Protein AF-A0AAE9HZT2-F1 (afdb_monomer_lite)

Secondary structure (DSSP, 8-state):
--EEEEEEEEEESSTTSHHHHTT----HHHHHHHHTT-EE--GGGTTSSS--SEEEEEEEE-TTS-EEEEEEETTSEEEEEETTTEEEEEE-S---S--TTTT---SS--

Structure (mmCIF, N/CA/C/O backbone):
data_AF-A0AAE9HZT2-F1
#
_entry.id   AF-A0AAE9HZT2-F1
#
loop_
_atom_site.group_PDB
_atom_site.id
_atom_site.type_symbol
_atom_site.label_atom_id
_atom_site.label_alt_id
_atom_site.label_comp_id
_atom_site.label_asym_id
_atom_site.label_entity_id
_atom_site.label_seq_id
_atom_site.pdbx_PDB_ins_code
_atom_site.Cartn_x
_atom_site.Cartn_y
_atom_site.Cartn_z
_atom_site.occupancy
_atom_site.B_iso_or_equiv
_atom_site.auth_seq_id
_atom_site.auth_comp_id
_atom_site.auth_asym_id
_atom_site.auth_atom_id
_atom_site.pdbx_PDB_model_num
ATOM 1 N N . MET A 1 1 ? -10.318 -6.262 11.184 1.00 76.44 1 MET A N 1
ATOM 2 C CA . MET A 1 1 ? -10.645 -5.403 10.025 1.00 76.44 1 MET A CA 1
ATOM 3 C C . MET A 1 1 ? -12.071 -5.700 9.610 1.00 76.44 1 MET A C 1
ATOM 5 O O . MET A 1 1 ? -12.405 -6.868 9.453 1.00 76.44 1 MET A O 1
ATOM 9 N N . LYS A 1 2 ? -12.892 -4.663 9.474 1.00 83.62 2 LYS A N 1
ATOM 10 C CA . LYS A 1 2 ? -14.316 -4.761 9.147 1.00 83.62 2 LYS A CA 1
ATOM 11 C C . LYS A 1 2 ? -14.556 -4.544 7.656 1.00 83.62 2 LYS A C 1
ATOM 13 O O . LYS A 1 2 ? -15.301 -5.298 7.037 1.00 83.62 2 LYS A O 1
ATOM 18 N N . LYS A 1 3 ? -13.885 -3.551 7.067 1.00 89.88 3 LYS A N 1
ATOM 19 C CA . LYS A 1 3 ? -14.026 -3.196 5.653 1.00 89.88 3 LYS A CA 1
ATOM 20 C C . LYS A 1 3 ? -12.687 -2.747 5.085 1.00 89.88 3 LYS A C 1
ATOM 22 O O . LYS A 1 3 ? -11.877 -2.146 5.778 1.00 89.88 3 LYS A O 1
ATOM 27 N N . ILE A 1 4 ? -12.475 -3.042 3.815 1.00 92.81 4 ILE A N 1
ATOM 28 C CA . ILE A 1 4 ? -11.393 -2.483 3.014 1.00 92.81 4 ILE A CA 1
ATOM 29 C C . ILE A 1 4 ? -11.987 -2.082 1.666 1.00 92.81 4 ILE A C 1
ATOM 31 O O . ILE A 1 4 ? -12.857 -2.779 1.139 1.00 92.81 4 ILE A O 1
ATOM 35 N N . VAL A 1 5 ? -11.577 -0.919 1.177 1.00 95.19 5 VAL A N 1
ATOM 36 C CA . VAL A 1 5 ? -12.029 -0.295 -0.065 1.00 95.19 5 VAL A CA 1
ATOM 37 C C . VAL A 1 5 ? -10.794 0.064 -0.866 1.00 95.19 5 VAL A C 1
ATOM 39 O O . VAL A 1 5 ? -9.824 0.548 -0.292 1.00 95.19 5 VAL A O 1
ATOM 42 N N . ILE A 1 6 ? -10.845 -0.204 -2.165 1.00 97.25 6 ILE A N 1
ATOM 43 C CA . ILE A 1 6 ? -9.834 0.211 -3.131 1.00 97.25 6 ILE A CA 1
ATOM 44 C C . ILE A 1 6 ? -10.408 1.427 -3.844 1.00 97.25 6 ILE A C 1
ATOM 46 O O . ILE A 1 6 ? -11.475 1.311 -4.449 1.00 97.25 6 ILE A O 1
ATOM 50 N N . ASP A 1 7 ? -9.714 2.554 -3.760 1.00 97.44 7 ASP A N 1
ATOM 51 C CA . ASP A 1 7 ? -10.134 3.793 -4.414 1.00 97.44 7 ASP A CA 1
ATOM 52 C C . ASP A 1 7 ? -9.537 3.869 -5.825 1.00 97.44 7 ASP A C 1
ATOM 54 O O . ASP A 1 7 ? -10.231 4.221 -6.777 1.00 97.44 7 ASP A O 1
ATOM 58 N N . ALA A 1 8 ? -8.270 3.470 -5.982 1.00 97.25 8 ALA A N 1
ATOM 59 C CA . ALA A 1 8 ? -7.595 3.409 -7.274 1.00 97.25 8 ALA A CA 1
ATOM 60 C C . ALA A 1 8 ? -6.477 2.355 -7.299 1.00 97.25 8 ALA A C 1
ATOM 62 O O . ALA A 1 8 ? -5.888 2.006 -6.275 1.00 97.25 8 ALA A O 1
ATOM 63 N N . THR A 1 9 ? -6.165 1.862 -8.498 1.00 97.50 9 THR A N 1
ATOM 64 C CA . THR A 1 9 ? -5.081 0.903 -8.764 1.00 97.50 9 THR A CA 1
ATOM 65 C C . THR A 1 9 ? -4.307 1.309 -10.003 1.00 97.50 9 THR A C 1
ATOM 67 O O . THR A 1 9 ? -4.856 1.995 -10.864 1.00 97.50 9 THR A O 1
ATOM 70 N N . GLY A 1 10 ? -3.078 0.821 -10.121 1.00 95.88 10 GLY A N 1
ATOM 71 C CA . GLY A 1 10 ? -2.207 1.085 -11.257 1.00 95.88 10 GLY A CA 1
ATOM 72 C C . GLY A 1 10 ? -1.801 2.545 -11.417 1.00 95.88 10 GLY A C 1
ATOM 73 O O . GLY A 1 10 ? -1.557 3.004 -12.530 1.00 95.88 10 GLY A O 1
ATOM 74 N N . LEU A 1 11 ? -1.749 3.274 -10.301 1.00 96.50 11 LEU A N 1
ATOM 75 C CA . LEU A 1 11 ? -1.242 4.636 -10.262 1.00 96.50 11 LEU A CA 1
ATOM 76 C C . LEU A 1 11 ? 0.279 4.625 -10.386 1.00 96.50 11 LEU A C 1
ATOM 78 O O . LEU A 1 11 ? 0.933 3.652 -10.009 1.00 96.50 11 LEU A O 1
ATOM 82 N N . SER A 1 12 ? 0.822 5.727 -10.893 1.00 94.31 12 SER A N 1
ATOM 83 C CA . SER A 1 12 ? 2.251 5.906 -11.113 1.00 94.31 12 SER A CA 1
ATOM 84 C C . SER A 1 12 ? 2.726 7.206 -10.483 1.00 94.31 12 SER A C 1
ATOM 86 O O . SER A 1 12 ? 2.144 8.258 -10.741 1.00 94.31 12 SER A O 1
ATOM 88 N N . GLU A 1 13 ? 3.779 7.149 -9.668 1.00 89.12 13 GLU A N 1
ATOM 89 C CA . GLU A 1 13 ? 4.429 8.349 -9.121 1.00 89.12 13 GLU A CA 1
ATOM 90 C C . GLU A 1 13 ? 5.267 9.082 -10.182 1.00 89.12 13 GLU A C 1
ATOM 92 O O . GLU A 1 13 ? 5.503 10.284 -10.068 1.00 89.12 13 GLU A O 1
ATOM 97 N N . ILE A 1 14 ? 5.688 8.371 -11.235 1.00 87.38 14 ILE A N 1
ATOM 98 C CA . ILE A 1 14 ? 6.506 8.904 -12.329 1.00 87.38 14 ILE A CA 1
ATOM 99 C C . ILE A 1 14 ? 5.690 8.884 -13.629 1.00 87.38 14 ILE A C 1
ATOM 101 O O . ILE A 1 14 ? 5.122 7.864 -14.018 1.00 87.38 14 ILE A O 1
ATOM 105 N N . ASN A 1 15 ? 5.625 10.013 -14.340 1.00 81.38 15 ASN A N 1
ATOM 106 C CA . ASN A 1 15 ? 4.745 10.165 -15.509 1.00 81.38 15 ASN A CA 1
ATOM 107 C C . ASN A 1 15 ? 5.021 9.169 -16.654 1.00 81.38 15 ASN A C 1
ATOM 109 O O . ASN A 1 15 ? 4.106 8.834 -17.403 1.00 81.38 15 ASN A O 1
ATOM 113 N N . ASN A 1 16 ? 6.259 8.695 -16.816 1.00 84.81 16 ASN A N 1
ATOM 114 C CA . ASN A 1 16 ? 6.635 7.776 -17.897 1.00 84.81 16 ASN A CA 1
ATOM 115 C C . ASN A 1 16 ? 6.361 6.291 -17.575 1.00 84.81 16 ASN A C 1
ATOM 117 O O . ASN A 1 16 ? 6.358 5.475 -18.496 1.00 84.81 16 ASN A O 1
ATOM 121 N N . THR A 1 17 ? 6.079 5.929 -16.318 1.00 85.44 17 THR A N 1
ATOM 122 C CA . THR A 1 17 ? 5.816 4.537 -15.904 1.00 85.44 17 THR A CA 1
ATOM 123 C C . THR A 1 17 ? 4.331 4.179 -15.840 1.00 85.44 17 THR A C 1
ATOM 125 O O . THR A 1 17 ? 4.003 3.019 -15.599 1.00 85.44 17 THR A O 1
ATOM 128 N N . SER A 1 18 ? 3.424 5.119 -16.136 1.00 89.25 18 SER A N 1
ATOM 129 C CA . SER A 1 18 ? 1.966 4.910 -16.085 1.00 89.25 18 SER A CA 1
ATOM 130 C C . SER A 1 18 ? 1.507 3.659 -16.840 1.00 89.25 18 SER A C 1
ATOM 132 O O . SER A 1 18 ? 0.789 2.839 -16.277 1.00 89.25 18 SER A O 1
ATOM 134 N N . HIS A 1 19 ? 2.004 3.455 -18.064 1.00 90.69 19 HIS A N 1
ATOM 135 C CA . HIS A 1 19 ? 1.651 2.300 -18.898 1.00 90.69 19 HIS A CA 1
ATOM 136 C C . HIS A 1 19 ? 2.036 0.949 -18.267 1.00 90.69 19 HIS A C 1
ATOM 138 O O . HIS A 1 19 ? 1.321 -0.037 -18.421 1.00 90.69 19 HIS A O 1
ATOM 144 N N . VAL A 1 20 ? 3.151 0.898 -17.532 1.00 92.19 20 VAL A N 1
ATOM 145 C CA . VAL A 1 20 ? 3.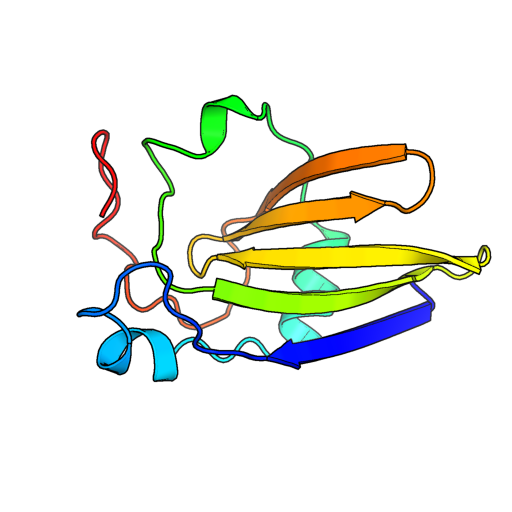589 -0.305 -16.810 1.00 92.19 20 VAL A CA 1
ATOM 146 C C . VAL A 1 20 ? 2.736 -0.497 -15.556 1.00 92.19 20 VAL A C 1
ATOM 148 O O . VAL A 1 20 ? 2.279 -1.607 -15.267 1.00 92.19 20 VAL A O 1
ATOM 151 N N . CYS A 1 21 ? 2.470 0.594 -14.833 1.00 95.31 21 CYS A N 1
ATOM 152 C CA . CYS A 1 21 ? 1.730 0.557 -13.580 1.00 95.31 21 CYS A CA 1
ATOM 153 C C . CYS A 1 21 ? 0.268 0.151 -13.742 1.00 95.31 21 CYS A C 1
ATOM 155 O O . CYS A 1 21 ? -0.268 -0.452 -12.821 1.00 95.31 21 CYS A O 1
ATOM 157 N N . GLU A 1 22 ? -0.361 0.337 -14.904 1.00 94.94 22 GLU A N 1
ATOM 158 C CA . GLU A 1 22 ? -1.731 -0.136 -15.171 1.00 94.94 22 GLU A CA 1
ATOM 159 C C . GLU A 1 22 ? -1.957 -1.633 -14.883 1.00 94.94 22 GLU A C 1
ATOM 161 O O . GLU A 1 22 ? -3.090 -2.052 -14.605 1.00 94.94 22 GLU A O 1
ATOM 166 N N . SER A 1 23 ? -0.890 -2.438 -14.931 1.00 94.81 23 SER A N 1
ATOM 167 C CA . SER A 1 23 ? -0.908 -3.869 -14.607 1.00 94.81 23 SER A CA 1
ATOM 168 C C . SER A 1 23 ? -0.880 -4.167 -13.098 1.00 94.81 23 SER A C 1
ATOM 170 O O . SER A 1 23 ? -1.255 -5.267 -12.679 1.00 94.81 23 SER A O 1
ATOM 172 N N . PHE A 1 24 ? -0.524 -3.192 -12.254 1.00 96.31 24 PHE A N 1
ATOM 173 C CA . PHE A 1 24 ? -0.581 -3.309 -10.800 1.00 96.31 24 PHE A CA 1
ATOM 174 C C . PHE A 1 24 ? -2.021 -3.150 -10.289 1.00 96.31 24 PHE A C 1
ATOM 176 O O . PHE A 1 24 ? -2.487 -2.062 -9.944 1.00 96.31 24 PHE A O 1
ATOM 183 N N . ARG A 1 25 ? -2.744 -4.274 -10.234 1.00 96.50 25 ARG A N 1
ATOM 184 C CA . ARG A 1 25 ? -4.154 -4.343 -9.818 1.00 96.50 25 ARG A CA 1
ATOM 185 C C . ARG A 1 25 ? -4.342 -5.304 -8.642 1.00 96.50 25 ARG A C 1
ATOM 187 O O . ARG A 1 25 ? -4.813 -6.427 -8.843 1.00 96.50 25 ARG A O 1
ATOM 194 N N . PRO A 1 26 ? -3.964 -4.910 -7.412 1.00 96.44 26 PRO A N 1
ATOM 195 C C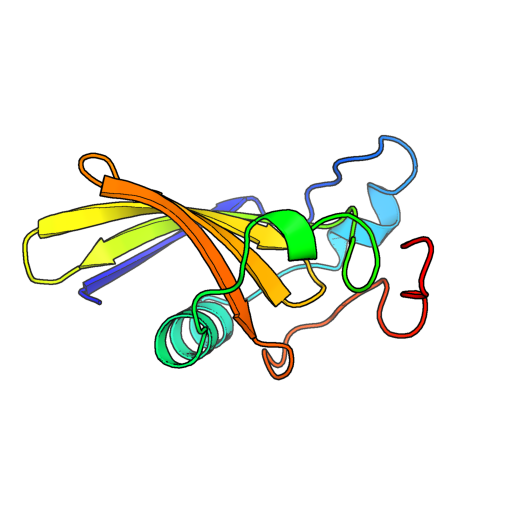A . PRO A 1 26 ? -4.170 -5.759 -6.249 1.00 96.44 26 PRO A CA 1
ATOM 196 C C . PRO A 1 26 ? -5.669 -5.980 -6.016 1.00 96.44 26 PRO A C 1
ATOM 198 O O . PRO A 1 26 ? -6.483 -5.061 -6.050 1.00 96.44 26 PRO A O 1
ATOM 201 N N . THR A 1 27 ? -6.044 -7.225 -5.766 1.00 95.94 27 THR A N 1
ATOM 202 C CA . THR A 1 27 ? -7.417 -7.609 -5.445 1.00 95.94 27 THR A CA 1
ATOM 203 C C . THR A 1 27 ? -7.720 -7.367 -3.973 1.00 95.94 27 THR A C 1
ATOM 205 O O . THR A 1 27 ? -6.837 -7.360 -3.110 1.00 95.94 27 THR A O 1
ATOM 208 N N . MET A 1 28 ? -9.012 -7.294 -3.652 1.00 93.75 28 MET A N 1
ATOM 209 C CA . MET A 1 28 ? -9.465 -7.197 -2.268 1.00 93.75 28 MET A CA 1
ATOM 210 C C . MET A 1 28 ? -8.928 -8.343 -1.395 1.00 93.75 28 MET A C 1
ATOM 212 O O . MET A 1 28 ? -8.512 -8.118 -0.263 1.00 93.75 28 MET A O 1
ATOM 216 N N . ALA A 1 29 ? -8.900 -9.577 -1.911 1.00 93.44 29 ALA A N 1
ATOM 217 C CA . ALA A 1 29 ? -8.395 -10.734 -1.171 1.00 93.44 29 ALA A CA 1
ATOM 218 C C . ALA A 1 29 ? -6.891 -10.620 -0.866 1.00 93.44 29 ALA A C 1
ATOM 220 O O . ALA A 1 29 ? -6.474 -10.894 0.263 1.00 93.44 29 ALA A O 1
ATOM 221 N N . GLN A 1 30 ? -6.090 -10.164 -1.837 1.00 95.69 30 GLN A N 1
ATOM 222 C CA . GLN A 1 30 ? -4.657 -9.932 -1.639 1.00 95.69 30 GLN A CA 1
ATOM 223 C C . GLN A 1 30 ? -4.409 -8.821 -0.618 1.00 95.69 30 GLN A C 1
ATOM 225 O O . GLN A 1 30 ? -3.617 -9.025 0.297 1.00 95.69 30 GLN A O 1
ATOM 230 N N . LEU A 1 31 ? -5.135 -7.700 -0.691 1.00 94.94 31 LEU A N 1
ATOM 231 C CA . LEU A 1 31 ? -5.001 -6.615 0.286 1.00 94.94 31 LEU A CA 1
ATOM 232 C C . LEU A 1 31 ? -5.404 -7.051 1.697 1.00 94.94 31 LEU A C 1
ATOM 234 O O . LEU A 1 31 ? -4.719 -6.727 2.664 1.00 94.94 31 LEU A O 1
ATOM 238 N N . ARG A 1 32 ? -6.474 -7.845 1.841 1.00 92.31 32 ARG A N 1
ATOM 239 C CA . ARG A 1 32 ? -6.857 -8.386 3.155 1.00 92.31 32 ARG A CA 1
ATOM 240 C C . ARG A 1 32 ? -5.756 -9.257 3.749 1.00 92.31 32 ARG A C 1
ATOM 242 O O . ARG A 1 32 ? -5.426 -9.115 4.925 1.00 92.31 32 ARG A O 1
ATOM 249 N N . ARG A 1 33 ? -5.173 -10.141 2.935 1.00 92.44 33 ARG A N 1
ATOM 250 C CA . ARG A 1 33 ? -4.046 -10.984 3.347 1.00 92.44 33 ARG A CA 1
ATOM 251 C C . ARG A 1 33 ? -2.815 -10.138 3.671 1.00 92.44 33 ARG A C 1
ATOM 253 O O . ARG A 1 33 ? -2.189 -10.384 4.698 1.00 92.44 33 ARG A O 1
ATOM 260 N N . TYR A 1 34 ? -2.512 -9.136 2.851 1.00 94.06 34 TYR A N 1
ATOM 261 C CA . TYR A 1 34 ? -1.422 -8.188 3.061 1.00 94.06 34 TYR A CA 1
ATOM 262 C C . TYR A 1 34 ? -1.543 -7.493 4.420 1.00 94.06 34 TYR A C 1
ATOM 264 O O . TYR A 1 34 ? -0.678 -7.683 5.267 1.00 94.06 34 TYR A O 1
ATOM 272 N N . PHE A 1 35 ? -2.649 -6.793 4.693 1.00 91.75 35 PHE A N 1
ATOM 273 C CA . PHE A 1 35 ? -2.827 -6.063 5.955 1.00 91.75 35 PHE A CA 1
ATOM 274 C C . PHE A 1 35 ? -2.896 -6.971 7.190 1.00 91.75 35 PHE A C 1
ATOM 276 O O . PHE A 1 35 ? -2.628 -6.511 8.294 1.00 91.75 35 PHE A O 1
ATOM 283 N N . SER A 1 36 ? -3.214 -8.261 7.031 1.00 90.88 36 SER A N 1
ATOM 284 C CA . SER A 1 36 ? -3.148 -9.232 8.136 1.00 90.88 36 SER A CA 1
ATOM 285 C C . SER A 1 36 ? -1.728 -9.697 8.488 1.00 90.88 36 SER A C 1
ATOM 287 O O . SER A 1 36 ? -1.541 -10.333 9.521 1.00 90.88 36 SER A O 1
ATOM 289 N N . ARG A 1 37 ? -0.743 -9.433 7.620 1.00 93.06 37 ARG A N 1
ATOM 290 C CA . ARG A 1 37 ? 0.637 -9.940 7.735 1.00 93.06 37 ARG A CA 1
ATOM 291 C C . ARG A 1 37 ? 1.706 -8.855 7.678 1.00 93.06 37 ARG A C 1
ATOM 293 O O . ARG A 1 37 ? 2.842 -9.118 8.063 1.00 93.06 37 ARG A O 1
ATOM 300 N N . ALA A 1 38 ? 1.361 -7.678 7.167 1.00 92.69 38 ALA A N 1
ATOM 301 C CA . ALA A 1 38 ? 2.270 -6.555 7.077 1.00 92.69 38 ALA A CA 1
ATOM 302 C C . ALA A 1 38 ? 2.736 -6.127 8.465 1.00 92.69 38 ALA A C 1
ATOM 304 O O . ALA A 1 38 ? 1.960 -6.084 9.419 1.00 92.69 38 ALA A O 1
ATOM 305 N N . TYR A 1 39 ? 4.024 -5.825 8.555 1.00 90.88 39 TYR A N 1
ATOM 306 C CA . TYR A 1 39 ? 4.683 -5.446 9.795 1.00 90.88 39 TYR A CA 1
ATOM 307 C C . TYR A 1 39 ? 5.249 -4.033 9.671 1.00 90.88 39 TYR A C 1
ATOM 309 O O . TYR A 1 39 ? 5.624 -3.625 8.568 1.00 90.88 39 TYR A O 1
ATOM 317 N N . PRO A 1 40 ? 5.290 -3.263 10.772 1.00 91.06 40 PRO A N 1
ATOM 318 C CA . PRO A 1 40 ? 5.844 -1.921 10.750 1.00 91.06 40 PRO A CA 1
ATOM 319 C C . PRO A 1 40 ? 7.334 -1.964 10.411 1.00 91.06 40 PRO A C 1
ATOM 321 O O . PRO A 1 40 ? 8.069 -2.821 10.902 1.00 91.06 40 PRO A O 1
ATOM 324 N N . VAL A 1 41 ? 7.771 -1.018 9.589 1.00 87.69 41 VAL A N 1
ATOM 325 C CA . VAL A 1 41 ? 9.182 -0.791 9.263 1.00 87.69 41 VAL A CA 1
ATOM 326 C C . VAL A 1 41 ? 9.542 0.664 9.530 1.00 87.69 41 VAL A C 1
ATOM 328 O O . VAL A 1 41 ? 8.669 1.532 9.614 1.00 87.69 41 VAL A O 1
ATOM 331 N N . ASP A 1 42 ? 10.835 0.936 9.680 1.00 82.44 42 ASP A N 1
ATOM 332 C CA . ASP A 1 42 ? 11.318 2.304 9.828 1.00 82.44 42 ASP A CA 1
ATOM 333 C C . ASP A 1 42 ? 11.006 3.103 8.546 1.00 82.44 42 ASP A C 1
ATOM 335 O O . ASP A 1 42 ? 11.161 2.603 7.430 1.00 82.44 42 ASP A O 1
ATOM 339 N N . HIS A 1 43 ? 10.568 4.355 8.695 1.00 71.31 43 HIS A N 1
ATOM 340 C CA . HIS A 1 43 ? 10.315 5.280 7.590 1.00 71.31 43 HIS A CA 1
ATOM 341 C C . HIS A 1 43 ? 11.488 5.422 6.605 1.00 71.31 43 HIS A C 1
ATOM 343 O O . HIS A 1 43 ? 11.254 5.697 5.428 1.00 71.31 43 HIS A O 1
ATOM 349 N N . TYR A 1 44 ? 12.724 5.172 7.047 1.00 66.44 44 TYR A N 1
ATOM 350 C CA . TYR A 1 44 ? 13.908 5.166 6.187 1.00 66.44 44 TYR A CA 1
ATOM 351 C C . TYR A 1 44 ? 13.982 3.980 5.205 1.00 66.44 44 TYR A C 1
ATOM 353 O O . TYR A 1 44 ? 14.835 3.992 4.321 1.00 66.44 44 TYR A O 1
ATOM 361 N N . TRP A 1 45 ? 13.094 2.978 5.292 1.00 63.25 45 TRP A N 1
ATOM 362 C CA . TRP A 1 45 ? 13.064 1.841 4.353 1.00 63.25 45 TRP A CA 1
ATOM 363 C C . TRP A 1 45 ? 12.551 2.211 2.953 1.00 63.25 45 TRP A C 1
ATOM 365 O O . TRP A 1 45 ? 12.817 1.485 1.996 1.00 63.25 45 TRP A O 1
ATOM 375 N N . ARG A 1 46 ? 11.833 3.337 2.825 1.00 58.28 46 ARG A N 1
ATOM 376 C CA . ARG A 1 46 ? 11.182 3.782 1.579 1.00 58.28 46 ARG A CA 1
ATOM 377 C C . ARG A 1 46 ? 12.109 4.020 0.373 1.00 58.28 46 ARG A C 1
ATOM 379 O O . ARG A 1 46 ? 11.706 3.617 -0.712 1.00 58.28 46 ARG A O 1
ATOM 386 N N . PRO A 1 47 ? 13.294 4.656 0.488 1.00 60.31 47 PRO A N 1
ATOM 387 C CA . PRO A 1 47 ? 13.923 5.236 -0.705 1.00 60.31 47 PRO A CA 1
ATOM 388 C C . PRO A 1 47 ? 14.950 4.378 -1.450 1.00 60.31 47 PRO A C 1
ATOM 390 O O . PRO A 1 47 ? 15.484 4.879 -2.427 1.00 60.31 47 PRO A O 1
ATOM 393 N N . LYS A 1 48 ? 15.313 3.171 -0.990 1.00 63.78 48 LYS A N 1
ATOM 394 C CA . LYS A 1 48 ? 16.465 2.453 -1.582 1.00 63.78 48 LYS A CA 1
ATOM 395 C C . LYS A 1 48 ? 16.142 1.047 -2.074 1.00 63.78 48 LYS A C 1
ATOM 397 O O . LYS A 1 48 ? 16.097 0.832 -3.264 1.00 63.78 48 LYS A O 1
ATOM 402 N N . LYS A 1 49 ? 15.790 0.109 -1.193 1.00 65.25 49 LYS A N 1
ATOM 403 C CA . LYS A 1 49 ? 15.670 -1.315 -1.580 1.00 65.25 49 LYS A CA 1
ATOM 404 C C . LYS A 1 49 ? 14.335 -1.765 -2.167 1.00 65.25 49 LYS A C 1
ATOM 406 O O . LYS A 1 49 ? 14.231 -2.883 -2.654 1.00 65.25 49 LYS A O 1
ATOM 411 N N . PHE A 1 50 ? 13.290 -0.956 -2.026 1.00 75.81 50 PHE A N 1
ATOM 412 C CA . PHE A 1 50 ? 11.915 -1.374 -2.327 1.00 75.81 50 PHE A CA 1
ATOM 413 C C . PHE A 1 50 ? 11.103 -0.254 -2.976 1.00 75.81 50 PHE A C 1
ATOM 415 O O . PHE A 1 50 ? 9.870 -0.276 -2.909 1.00 75.81 50 PHE A O 1
ATOM 422 N N . TYR A 1 51 ? 11.771 0.750 -3.549 1.00 82.94 51 TYR A N 1
ATOM 423 C CA . TYR A 1 51 ? 11.069 1.814 -4.250 1.00 82.94 51 TYR A CA 1
ATOM 424 C C . TYR A 1 51 ? 10.392 1.238 -5.490 1.00 82.94 51 TYR A C 1
ATOM 426 O O . TYR A 1 51 ? 11.058 0.667 -6.343 1.00 82.94 51 TYR A O 1
ATOM 434 N N . SER A 1 52 ? 9.074 1.388 -5.583 1.00 88.56 52 SER A N 1
ATOM 435 C CA . SER A 1 52 ? 8.326 1.114 -6.805 1.00 88.56 52 SER A CA 1
ATOM 436 C C . SER A 1 52 ? 7.482 2.336 -7.135 1.00 88.56 52 SER A C 1
ATOM 438 O O . SER A 1 52 ? 6.765 2.805 -6.244 1.00 88.56 52 SER A O 1
ATOM 440 N N . PRO A 1 53 ? 7.500 2.816 -8.390 1.00 90.62 53 PRO A N 1
ATOM 441 C CA . PRO A 1 53 ? 6.661 3.932 -8.801 1.00 90.62 53 PRO A CA 1
ATOM 442 C C . PRO A 1 53 ? 5.184 3.532 -8.908 1.00 90.62 53 PRO A C 1
ATOM 444 O O . PRO A 1 53 ? 4.326 4.409 -8.973 1.00 90.62 53 PRO A O 1
ATOM 447 N N . CYS A 1 54 ? 4.871 2.231 -8.937 1.00 94.44 54 CYS A N 1
ATOM 448 C CA . CYS A 1 54 ? 3.506 1.742 -9.089 1.00 94.44 54 CYS A CA 1
ATOM 449 C C . CYS A 1 54 ? 2.823 1.561 -7.745 1.00 94.44 54 CYS A C 1
ATOM 451 O O . CYS A 1 54 ? 3.302 0.799 -6.902 1.00 94.44 54 CYS A O 1
ATOM 453 N N . TYR A 1 55 ? 1.662 2.189 -7.575 1.00 96.25 55 TYR A N 1
ATOM 454 C CA . TYR A 1 55 ? 0.918 2.124 -6.325 1.00 96.25 55 TYR A CA 1
ATOM 455 C C . TYR A 1 55 ? -0.601 2.044 -6.518 1.00 96.25 55 TYR A C 1
ATOM 457 O O . TYR A 1 55 ? -1.160 2.246 -7.598 1.00 96.25 55 TYR A O 1
ATOM 465 N N . ALA A 1 56 ? -1.273 1.678 -5.435 1.00 97.75 56 ALA A N 1
ATOM 466 C CA . ALA A 1 56 ? -2.716 1.605 -5.305 1.00 97.75 56 ALA A CA 1
ATOM 467 C C . ALA A 1 56 ? -3.113 2.302 -4.007 1.00 97.75 56 ALA A C 1
ATOM 469 O O . ALA A 1 56 ? -2.351 2.296 -3.037 1.00 97.75 56 ALA A O 1
ATOM 470 N N . THR A 1 57 ? -4.310 2.872 -3.975 1.00 98.25 57 THR A N 1
ATOM 471 C CA . THR A 1 57 ? -4.816 3.615 -2.821 1.00 98.25 57 THR A CA 1
ATOM 472 C C . THR A 1 57 ? -6.172 3.106 -2.382 1.00 98.25 57 THR A C 1
ATOM 474 O O . THR A 1 57 ? -6.923 2.486 -3.144 1.00 98.25 57 THR A O 1
ATOM 477 N N . GLY A 1 58 ? -6.499 3.387 -1.130 1.00 97.25 58 GLY A N 1
ATOM 478 C CA . GLY A 1 58 ? -7.808 3.081 -0.605 1.00 97.25 58 GLY A CA 1
ATOM 479 C C . GLY A 1 58 ? -7.961 3.431 0.858 1.00 97.25 58 GLY A C 1
ATOM 480 O O . GLY A 1 58 ? -7.142 4.126 1.462 1.00 97.25 58 GLY A O 1
ATOM 481 N N . THR A 1 59 ? -9.014 2.874 1.443 1.00 95.38 59 THR A N 1
ATOM 482 C CA . THR A 1 59 ? -9.346 3.056 2.854 1.00 95.38 59 THR A CA 1
ATOM 483 C C . THR A 1 59 ? -9.571 1.706 3.530 1.00 95.38 59 THR A C 1
ATOM 485 O O . THR A 1 59 ? -10.089 0.760 2.931 1.00 95.38 59 THR A O 1
ATOM 488 N N . VAL A 1 60 ? -9.173 1.591 4.794 1.00 90.31 60 VAL A N 1
ATOM 489 C CA . VAL A 1 60 ? -9.459 0.443 5.659 1.00 90.31 60 VAL A CA 1
ATOM 490 C C . VAL A 1 60 ? -10.216 0.907 6.902 1.00 90.31 60 VAL A C 1
ATOM 492 O O . VAL A 1 60 ? -9.892 1.935 7.488 1.00 90.31 60 VAL A O 1
ATOM 495 N N . GLU A 1 61 ? -11.230 0.142 7.301 1.00 88.88 61 GLU A N 1
ATOM 496 C CA . GLU A 1 61 ? -12.038 0.354 8.504 1.00 88.88 61 GLU A CA 1
ATOM 497 C C . GLU A 1 61 ? -11.923 -0.877 9.411 1.00 88.88 61 GLU A C 1
ATOM 499 O O . GLU A 1 61 ? -12.092 -2.031 8.984 1.00 88.88 61 GLU A O 1
ATOM 504 N N . PHE A 1 62 ? -11.640 -0.642 10.686 1.00 80.69 62 PHE A N 1
ATOM 505 C CA . PHE A 1 62 ? -11.528 -1.656 11.724 1.00 80.69 62 PHE A CA 1
ATOM 506 C C . PHE A 1 62 ? -12.820 -1.761 12.539 1.00 80.69 62 PHE A C 1
ATOM 508 O O . PHE A 1 62 ? -13.698 -0.904 12.492 1.00 80.69 62 PHE A O 1
ATOM 515 N N . SER A 1 63 ? -12.982 -2.882 13.244 1.00 82.81 63 SER A N 1
ATOM 516 C CA . SER A 1 63 ? -14.227 -3.193 13.960 1.00 82.81 63 SER A CA 1
ATOM 517 C C . SER A 1 63 ? -14.480 -2.276 15.162 1.00 82.81 63 SER A C 1
ATOM 519 O O . SER A 1 63 ? -15.610 -2.183 15.620 1.00 82.81 63 SER A O 1
ATOM 521 N N . ASP A 1 64 ? -13.437 -1.606 15.647 1.00 82.62 64 ASP A N 1
ATOM 522 C CA . ASP A 1 64 ? -13.460 -0.601 16.713 1.00 82.62 64 ASP A CA 1
ATOM 523 C C . ASP A 1 64 ? -13.827 0.808 16.204 1.00 82.62 64 ASP A C 1
ATOM 525 O O . ASP A 1 64 ? -13.808 1.762 16.975 1.00 82.62 64 ASP A O 1
ATOM 529 N N . GLY A 1 65 ? -14.157 0.949 14.913 1.00 82.25 65 GLY A N 1
ATOM 530 C CA . GLY A 1 65 ? -14.493 2.226 14.282 1.00 82.25 65 GLY A CA 1
ATOM 531 C C . GLY A 1 65 ? -13.281 3.038 13.820 1.00 82.25 65 GLY A C 1
ATOM 532 O O . GLY A 1 65 ? -13.465 4.086 13.207 1.00 82.25 65 GLY A O 1
ATOM 533 N N . ASN A 1 66 ? -12.050 2.565 14.051 1.00 84.75 66 ASN A N 1
ATOM 534 C CA . ASN A 1 66 ? -10.859 3.232 13.530 1.00 84.75 66 ASN A CA 1
ATOM 535 C C . ASN A 1 66 ? -10.764 3.057 12.009 1.00 84.75 66 ASN A C 1
ATOM 537 O O . ASN A 1 66 ? -10.909 1.950 11.486 1.00 84.75 66 ASN A O 1
ATOM 541 N N . SER A 1 67 ? -10.453 4.141 11.299 1.00 89.25 67 SER A N 1
ATOM 542 C CA . SER A 1 67 ? -10.213 4.137 9.855 1.00 89.25 67 SER A CA 1
ATOM 543 C C . SER A 1 67 ? -8.824 4.662 9.511 1.00 89.25 67 SER A C 1
ATOM 545 O O . SER A 1 67 ? -8.274 5.510 10.219 1.00 89.25 67 SER A O 1
ATOM 547 N N . ALA A 1 68 ? -8.275 4.187 8.398 1.00 92.44 68 ALA A N 1
ATOM 548 C CA . ALA A 1 68 ? -7.040 4.708 7.833 1.00 92.44 68 ALA A CA 1
ATOM 549 C C . ALA A 1 68 ? -7.091 4.740 6.308 1.00 92.44 68 ALA A C 1
ATOM 551 O O . ALA A 1 68 ? -7.602 3.810 5.678 1.00 92.44 68 ALA A O 1
ATOM 552 N N . ALA A 1 69 ? -6.510 5.790 5.734 1.00 95.81 69 ALA A N 1
ATOM 553 C CA . ALA A 1 69 ? -6.161 5.808 4.323 1.00 95.81 69 ALA A CA 1
ATOM 554 C C . ALA A 1 69 ? -4.874 5.003 4.125 1.00 95.81 69 ALA A C 1
ATOM 556 O O . ALA A 1 69 ? -3.989 5.014 4.986 1.00 95.81 69 ALA A O 1
ATOM 557 N N . TRP A 1 70 ? -4.763 4.308 3.002 1.00 95.81 70 TRP A N 1
ATOM 558 C CA . TRP A 1 70 ? -3.566 3.563 2.651 1.00 95.81 70 TRP A CA 1
ATOM 559 C C . TRP A 1 70 ? -3.125 3.855 1.221 1.00 95.81 70 TRP A C 1
ATOM 561 O O . TRP A 1 70 ? -3.943 4.072 0.327 1.00 95.81 70 TRP A O 1
ATOM 571 N N . SER A 1 71 ? -1.812 3.825 1.021 1.00 95.75 71 SER A N 1
ATOM 572 C CA . SER A 1 71 ? -1.163 3.740 -0.282 1.00 95.75 71 SER A CA 1
ATOM 573 C C . SER A 1 71 ? -0.179 2.581 -0.227 1.00 95.75 71 SER A C 1
ATOM 575 O O . SER A 1 71 ? 0.661 2.555 0.671 1.00 95.75 71 SER A O 1
ATOM 577 N N . VAL A 1 72 ? -0.304 1.611 -1.130 1.00 95.06 72 VAL A N 1
ATOM 578 C CA . VAL A 1 72 ? 0.588 0.446 -1.212 1.00 95.06 72 VAL A CA 1
ATOM 579 C C . VAL A 1 72 ? 1.270 0.410 -2.566 1.00 95.06 72 VAL A C 1
ATOM 581 O O . VAL A 1 72 ? 0.604 0.489 -3.597 1.00 95.06 72 VAL A O 1
ATOM 584 N N . SER A 1 73 ? 2.591 0.286 -2.557 1.00 94.25 73 SER A N 1
ATOM 585 C CA . SER A 1 73 ? 3.403 0.093 -3.749 1.00 94.25 73 SER A CA 1
ATOM 586 C C . SER A 1 73 ? 3.402 -1.374 -4.185 1.00 94.25 73 SER A C 1
ATOM 588 O O . SER A 1 73 ? 3.183 -2.285 -3.377 1.00 94.25 73 SER A O 1
ATOM 590 N N . SER A 1 74 ? 3.704 -1.629 -5.459 1.00 93.94 74 SER A N 1
ATOM 591 C CA . SER A 1 74 ? 3.776 -2.994 -5.995 1.00 93.94 74 SER A CA 1
ATOM 592 C C . SER A 1 74 ? 4.837 -3.859 -5.300 1.00 93.94 74 SER A C 1
ATOM 594 O O . SER A 1 74 ? 4.602 -5.050 -5.093 1.00 93.94 74 SER A O 1
ATOM 596 N N . SER A 1 75 ? 5.911 -3.241 -4.796 1.00 91.62 75 SER A N 1
ATOM 597 C CA . SER A 1 75 ? 6.957 -3.886 -3.988 1.00 91.62 75 SER A CA 1
ATOM 598 C C . SER A 1 75 ? 6.476 -4.387 -2.617 1.00 91.62 75 SER A C 1
ATOM 600 O O . SER A 1 75 ? 7.176 -5.143 -1.943 1.00 91.62 75 SER A O 1
ATOM 602 N N . GLY A 1 76 ? 5.278 -3.989 -2.172 1.00 92.38 76 GLY A N 1
ATOM 603 C CA . GLY A 1 76 ? 4.721 -4.385 -0.878 1.00 92.38 76 GLY A CA 1
ATOM 604 C C . GLY A 1 76 ? 4.993 -3.412 0.261 1.00 92.38 76 GLY A C 1
ATOM 605 O O . GLY A 1 76 ? 4.702 -3.749 1.412 1.00 92.38 76 GLY A O 1
ATOM 606 N N . LEU A 1 77 ? 5.521 -2.223 -0.020 1.00 92.31 77 LEU A N 1
ATOM 607 C CA . LEU A 1 77 ? 5.642 -1.155 0.963 1.00 92.31 77 LEU A CA 1
ATOM 608 C C . LEU A 1 77 ? 4.351 -0.340 0.993 1.00 92.31 77 LEU A C 1
ATOM 610 O O . LEU A 1 77 ? 3.845 0.066 -0.047 1.00 92.31 77 LEU A O 1
ATOM 614 N N . ALA A 1 78 ? 3.807 -0.085 2.176 1.00 92.81 78 ALA A N 1
ATOM 615 C CA . ALA A 1 78 ? 2.613 0.728 2.315 1.00 92.81 78 ALA A CA 1
ATOM 616 C C . ALA A 1 78 ? 2.792 1.832 3.343 1.00 92.81 78 ALA A C 1
ATOM 618 O O . ALA A 1 78 ? 3.396 1.654 4.400 1.00 92.81 78 ALA A O 1
ATOM 619 N N . GLU A 1 79 ? 2.195 2.969 3.033 1.00 92.88 79 GLU A N 1
ATOM 620 C CA . GLU A 1 79 ? 1.930 4.032 3.980 1.00 92.88 79 GLU A CA 1
ATOM 621 C C . GLU A 1 79 ? 0.477 3.936 4.426 1.00 92.88 79 GLU A C 1
ATOM 623 O O . GLU A 1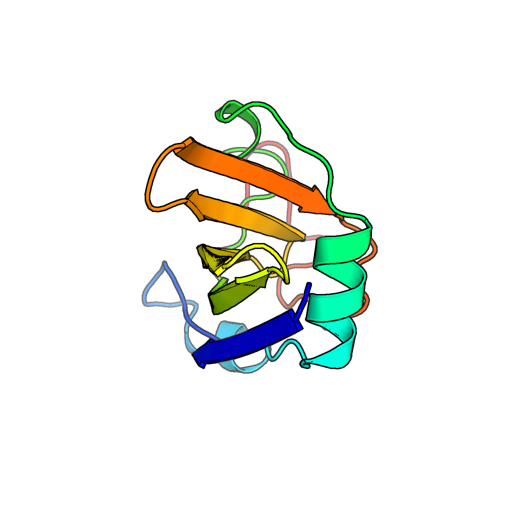 79 ? -0.435 3.859 3.604 1.00 9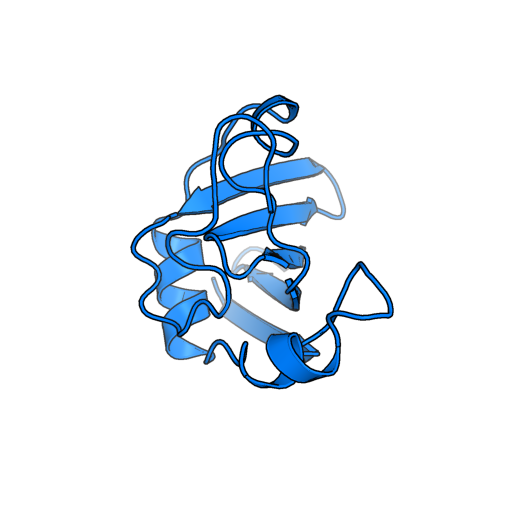2.88 79 GLU A O 1
ATOM 628 N N . VAL A 1 80 ? 0.274 3.942 5.740 1.00 93.06 80 VAL A N 1
ATOM 629 C CA . VAL A 1 80 ? -1.039 3.920 6.377 1.00 93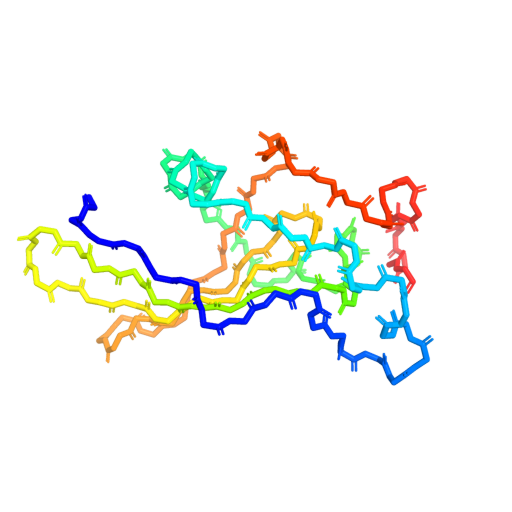.06 80 VAL A CA 1
ATOM 630 C C . VAL A 1 80 ? -1.172 5.185 7.212 1.00 93.06 80 VAL A C 1
ATOM 632 O O . VAL A 1 80 ? -0.415 5.396 8.162 1.00 93.06 80 VAL A O 1
ATOM 635 N N . VAL A 1 81 ? -2.121 6.041 6.844 1.00 93.75 81 VAL A N 1
ATOM 636 C CA . VAL A 1 81 ? -2.392 7.314 7.513 1.00 93.75 81 VAL A CA 1
ATOM 637 C C . VAL A 1 81 ? -3.641 7.154 8.368 1.00 93.75 81 VAL A C 1
ATOM 639 O O . VAL A 1 81 ? -4.766 7.089 7.869 1.00 93.75 81 VAL A O 1
ATOM 642 N N . TRP A 1 82 ? -3.426 7.074 9.676 1.00 88.06 82 TRP A N 1
ATOM 643 C CA . TRP A 1 82 ? -4.477 6.968 10.678 1.00 88.06 82 TRP A CA 1
ATOM 644 C C . TRP A 1 82 ? -4.972 8.357 11.056 1.00 88.06 82 TRP A C 1
ATOM 646 O O . TRP A 1 82 ? -4.165 9.233 11.368 1.00 88.06 82 TRP A O 1
ATOM 656 N N . SER A 1 83 ? -6.288 8.538 11.152 1.00 79.81 83 SER A N 1
ATOM 657 C CA . SER A 1 83 ? -6.886 9.840 11.483 1.00 79.81 83 SER A CA 1
ATOM 658 C C . SER A 1 83 ? -6.395 10.434 12.814 1.00 79.81 83 SER A C 1
ATOM 660 O O . SER A 1 83 ? -6.390 11.648 12.967 1.00 79.81 83 SER A O 1
ATOM 662 N N . ILE A 1 84 ? -5.979 9.592 13.771 1.00 76.62 84 ILE A N 1
ATOM 663 C CA . ILE A 1 84 ? -5.611 10.012 15.140 1.00 76.62 84 ILE A CA 1
ATOM 664 C C . ILE A 1 84 ? -4.146 9.689 15.486 1.00 76.62 84 ILE A C 1
ATOM 666 O O . ILE A 1 84 ? -3.538 10.363 16.310 1.00 76.62 84 ILE A O 1
ATOM 670 N N . LYS A 1 85 ? -3.559 8.654 14.872 1.00 76.69 85 LYS A N 1
ATOM 671 C CA . LYS A 1 85 ? -2.231 8.121 15.245 1.00 76.69 85 LYS A CA 1
ATOM 672 C C . LYS A 1 85 ? -1.109 8.521 14.282 1.00 76.69 85 LYS A C 1
ATOM 674 O O . LYS A 1 85 ? 0.020 8.064 14.439 1.00 76.69 85 LYS A O 1
ATOM 679 N N . GLY A 1 86 ? -1.409 9.364 13.295 1.00 85.94 86 GLY A N 1
ATOM 680 C CA . GLY A 1 86 ? -0.444 9.794 12.290 1.00 85.94 86 GLY A CA 1
ATOM 681 C C . GLY A 1 86 ? -0.115 8.690 11.285 1.00 85.94 86 GLY A C 1
ATOM 682 O O . GLY A 1 86 ? -0.964 7.871 10.932 1.00 85.94 86 GLY A O 1
ATOM 683 N N . ARG A 1 87 ? 1.122 8.693 10.789 1.00 90.00 87 ARG A N 1
ATOM 684 C CA . ARG A 1 87 ? 1.574 7.832 9.693 1.00 90.00 87 ARG A CA 1
ATOM 685 C C . ARG A 1 87 ? 2.326 6.604 10.198 1.00 90.00 87 ARG A C 1
ATOM 687 O O . ARG A 1 87 ? 3.224 6.724 11.025 1.00 90.00 87 ARG A O 1
ATOM 694 N N . THR A 1 88 ? 2.036 5.442 9.624 1.00 90.25 88 THR A N 1
ATOM 695 C CA . THR A 1 88 ? 2.807 4.204 9.807 1.00 90.25 88 THR A CA 1
ATOM 696 C C . THR A 1 88 ? 3.269 3.682 8.454 1.00 90.25 88 THR A C 1
ATOM 698 O O . THR A 1 88 ? 2.486 3.663 7.507 1.00 90.25 88 THR A O 1
ATOM 701 N N . ILE A 1 89 ? 4.523 3.237 8.368 1.00 90.75 89 ILE A N 1
ATOM 702 C CA . ILE A 1 89 ? 5.023 2.503 7.204 1.00 90.75 89 ILE A CA 1
ATOM 703 C C . ILE A 1 89 ? 5.012 1.017 7.544 1.00 90.75 89 ILE A C 1
ATOM 705 O O . ILE A 1 89 ? 5.516 0.618 8.594 1.00 90.75 89 ILE A O 1
ATOM 709 N N . VAL A 1 90 ? 4.411 0.208 6.679 1.00 91.75 90 VAL A N 1
ATOM 710 C CA . VAL A 1 90 ? 4.344 -1.247 6.832 1.00 91.75 90 VAL A CA 1
ATOM 711 C C . VAL A 1 90 ? 4.852 -1.936 5.577 1.00 91.75 90 VAL A C 1
ATOM 713 O O . VAL A 1 90 ? 4.807 -1.373 4.485 1.00 91.75 90 VAL A O 1
ATOM 716 N N . PHE A 1 91 ? 5.342 -3.161 5.726 1.00 91.56 91 PHE A N 1
ATOM 717 C CA . PHE A 1 91 ? 5.904 -3.922 4.620 1.00 91.56 91 PHE A CA 1
ATOM 718 C C . PHE A 1 91 ? 5.458 -5.383 4.657 1.00 91.56 91 PHE A C 1
ATOM 720 O O . PHE A 1 91 ? 5.357 -5.990 5.726 1.00 91.56 91 PHE A O 1
ATOM 727 N N . TYR A 1 92 ? 5.195 -5.950 3.477 1.00 92.44 92 TYR A N 1
ATOM 728 C CA . TYR A 1 92 ? 5.046 -7.392 3.291 1.00 92.44 92 TYR A CA 1
ATOM 729 C C . TYR A 1 92 ? 5.358 -7.799 1.838 1.00 92.44 92 TYR A C 1
ATOM 731 O O . TYR A 1 92 ? 4.561 -7.509 0.941 1.00 92.44 92 TYR A O 1
ATOM 739 N N . PRO A 1 93 ? 6.469 -8.516 1.586 1.00 84.31 93 PRO A N 1
ATOM 740 C CA . PRO A 1 93 ? 6.902 -8.841 0.224 1.00 84.31 93 PRO A CA 1
ATOM 741 C C . PRO A 1 93 ? 6.116 -10.005 -0.395 1.00 84.31 93 PRO A C 1
ATOM 743 O O . PRO A 1 93 ? 5.921 -10.071 -1.602 1.00 84.31 93 PRO A O 1
ATOM 746 N N . SER A 1 94 ? 5.617 -10.942 0.418 1.00 84.56 94 SER A N 1
ATOM 747 C CA . SER A 1 94 ? 4.888 -12.124 -0.069 1.00 84.56 94 SER A CA 1
ATOM 748 C C . SER A 1 94 ? 3.396 -11.828 -0.244 1.00 84.56 94 SER A C 1
ATOM 750 O O . SER A 1 94 ? 2.537 -12.508 0.313 1.00 84.56 94 SER A O 1
ATOM 752 N N . ASN A 1 95 ? 3.066 -10.773 -0.978 1.00 83.50 95 ASN A N 1
ATOM 753 C CA . ASN A 1 95 ? 1.708 -10.234 -1.109 1.00 83.50 95 ASN A CA 1
ATOM 754 C C . ASN A 1 95 ? 0.841 -10.962 -2.162 1.00 83.50 95 ASN A C 1
ATOM 756 O O . ASN A 1 95 ? -0.382 -11.016 -2.018 1.00 83.50 95 ASN A O 1
ATOM 760 N N . GLY A 1 96 ? 1.471 -11.629 -3.132 1.00 87.69 96 GLY A N 1
ATOM 761 C CA . GLY A 1 96 ? 0.815 -12.485 -4.120 1.00 87.69 96 GLY A CA 1
ATOM 762 C C . GLY A 1 96 ? 0.101 -11.736 -5.245 1.00 87.69 96 GLY A C 1
ATOM 763 O O . GLY A 1 96 ? -0.685 -12.365 -5.952 1.00 87.69 96 GLY A O 1
ATOM 764 N N . TRP A 1 97 ? 0.323 -10.427 -5.397 1.00 94.50 97 TRP A N 1
ATOM 765 C CA . TRP A 1 97 ? -0.090 -9.670 -6.582 1.00 94.50 97 TRP A CA 1
ATOM 766 C C . TRP A 1 97 ? 1.026 -9.620 -7.623 1.00 94.50 97 TRP A C 1
ATOM 768 O O . TRP A 1 97 ? 2.170 -9.970 -7.343 1.00 94.50 97 TRP A O 1
ATOM 778 N N . HIS A 1 98 ? 0.674 -9.205 -8.839 1.00 93.50 98 HIS A N 1
ATOM 779 C CA . HIS A 1 98 ? 1.669 -8.924 -9.862 1.00 93.50 98 HIS A CA 1
ATOM 780 C C . HIS A 1 98 ? 2.397 -7.628 -9.517 1.00 93.50 98 HIS A C 1
ATOM 782 O O . HIS A 1 98 ? 1.760 -6.599 -9.288 1.00 93.50 98 HIS A O 1
ATOM 788 N N . ASP A 1 99 ? 3.718 -7.704 -9.480 1.00 91.94 99 ASP A N 1
ATOM 789 C CA . ASP A 1 99 ? 4.595 -6.564 -9.306 1.00 91.94 99 ASP A CA 1
ATOM 790 C C . ASP A 1 99 ? 5.342 -6.302 -10.626 1.00 91.94 99 ASP A C 1
ATOM 792 O O . ASP A 1 99 ? 6.189 -7.117 -11.006 1.00 91.94 99 ASP A O 1
ATOM 796 N N . PRO A 1 100 ? 5.029 -5.201 -11.337 1.00 91.06 100 PRO A N 1
ATOM 797 C CA . PRO A 1 100 ? 5.612 -4.922 -12.650 1.00 91.06 100 PRO A CA 1
ATOM 798 C C . PRO A 1 100 ? 7.113 -4.616 -12.609 1.00 91.06 100 PRO A C 1
ATOM 800 O O . PRO A 1 100 ? 7.778 -4.660 -13.640 1.00 91.06 100 PRO A O 1
ATOM 803 N N . PHE A 1 101 ? 7.635 -4.298 -11.424 1.00 88.12 101 PHE A N 1
ATOM 804 C CA . PHE A 1 101 ? 9.029 -3.936 -11.192 1.00 88.12 101 PHE A CA 1
ATOM 805 C C . PHE A 1 101 ? 9.779 -4.999 -10.372 1.00 88.12 101 PHE A C 1
ATOM 807 O O . PHE A 1 101 ? 10.916 -4.780 -9.950 1.00 88.12 101 PHE A O 1
ATOM 814 N N . ALA A 1 102 ? 9.174 -6.178 -10.178 1.00 85.00 102 ALA A N 1
ATOM 815 C CA . ALA A 1 102 ? 9.806 -7.286 -9.476 1.00 85.00 102 ALA A CA 1
ATOM 816 C C . ALA A 1 102 ? 11.161 -7.646 -10.104 1.00 85.00 102 ALA A C 1
ATOM 818 O O . ALA A 1 102 ? 11.254 -7.949 -11.292 1.00 85.00 102 ALA A O 1
ATOM 819 N N . GLY A 1 103 ? 12.210 -7.655 -9.279 1.00 80.56 103 GLY A N 1
ATOM 820 C CA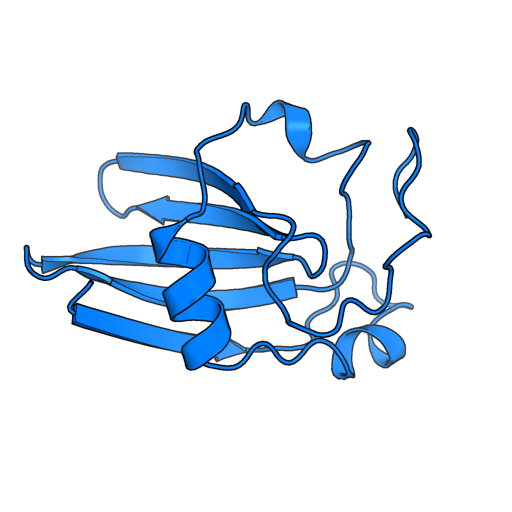 . GLY A 1 103 ? 13.573 -7.973 -9.712 1.00 80.56 103 GLY A CA 1
ATOM 821 C C . GLY A 1 103 ? 14.352 -6.798 -10.309 1.00 80.56 103 GLY A C 1
ATOM 822 O O . GLY A 1 103 ? 15.511 -6.993 -10.656 1.00 80.56 103 GLY A O 1
ATOM 823 N N . MET A 1 104 ? 13.754 -5.603 -10.392 1.00 81.06 104 MET A N 1
ATOM 824 C CA . MET A 1 104 ? 14.453 -4.367 -10.774 1.00 81.06 104 MET A CA 1
ATOM 825 C C . MET A 1 104 ? 14.831 -3.493 -9.573 1.00 81.06 104 MET A C 1
ATOM 827 O O . MET A 1 104 ? 15.431 -2.449 -9.762 1.00 81.06 104 MET A O 1
ATOM 831 N N . TYR A 1 105 ? 14.497 -3.921 -8.352 1.00 75.81 105 TYR A N 1
ATOM 832 C CA . TYR A 1 105 ? 14.880 -3.226 -7.126 1.00 75.81 105 TYR A CA 1
ATOM 833 C C . TYR A 1 105 ? 16.340 -3.514 -6.765 1.00 75.81 105 TYR A C 1
ATOM 835 O O . TYR A 1 105 ? 16.689 -4.672 -6.510 1.00 75.81 105 TYR A O 1
ATOM 843 N N . ASP A 1 106 ? 17.165 -2.477 -6.670 1.00 68.31 106 ASP A N 1
ATOM 844 C CA . ASP A 1 106 ? 18.539 -2.563 -6.168 1.00 68.31 106 ASP A CA 1
ATOM 845 C C . ASP A 1 106 ? 18.776 -1.626 -4.963 1.00 68.31 106 ASP A C 1
ATOM 847 O O . ASP A 1 106 ? 17.839 -1.256 -4.257 1.00 68.31 106 ASP A O 1
ATOM 851 N N . ASP A 1 107 ? 20.034 -1.316 -4.636 1.00 61.41 107 ASP A N 1
ATOM 852 C CA . ASP A 1 107 ? 20.360 -0.379 -3.550 1.00 61.41 107 ASP A CA 1
ATOM 853 C C . ASP A 1 107 ? 20.052 1.096 -3.911 1.00 61.41 107 ASP A C 1
ATOM 855 O O . ASP A 1 107 ? 20.082 1.962 -3.027 1.00 61.41 107 ASP A O 1
ATOM 859 N N . GLU A 1 108 ? 19.746 1.382 -5.179 1.00 60.38 108 GLU A N 1
ATOM 860 C CA . GLU A 1 108 ? 19.392 2.692 -5.734 1.00 60.38 108 GLU A CA 1
ATOM 861 C C . GLU A 1 108 ? 17.880 2.842 -5.980 1.00 60.38 108 GLU A C 1
ATOM 863 O O . GLU A 1 108 ? 17.373 3.964 -5.935 1.00 60.38 108 GLU A O 1
ATOM 868 N N . GLY A 1 109 ? 17.149 1.736 -6.141 1.00 62.00 109 GLY A N 1
ATOM 869 C CA . GLY A 1 109 ? 15.701 1.712 -6.334 1.00 62.00 109 GLY A CA 1
ATOM 870 C C . GLY A 1 109 ? 15.312 1.065 -7.657 1.00 62.00 109 GLY A C 1
ATOM 871 O O . GLY A 1 109 ? 15.878 0.046 -8.031 1.00 62.00 109 GLY A O 1
ATOM 872 N N . VAL A 1 110 ? 14.291 1.630 -8.303 1.00 55.94 110 VAL A N 1
ATOM 873 C CA . VAL A 1 110 ? 13.870 1.358 -9.689 1.00 55.94 110 VAL A CA 1
ATOM 874 C C . VAL A 1 110 ? 14.176 2.583 -10.526 1.00 55.94 110 VAL A C 1
ATOM 876 O O . VAL A 1 110 ? 13.884 3.689 -10.012 1.00 55.94 110 VAL A O 1
#

Organism: NCBI:txid151783

pLDDT: mean 87.31, std 10.15, range [55.94, 98.25]

Sequence (110 aa):
MKKIVIDATGLSEINNTSHVCESFRPTMAQLRRYFSRAYPVDHYWRPKKFYSPCYATGTVEFSDGNSAAWSVSSSGLAEVVWSIKGRTIVFYPSNGWHDPFAGMYDDEGV

Radius of gyration: 13.35 Å; chains: 1; bounding box: 35×23×36 Å

Foldseek 3Di:
DPDKDWPFFLAFQDPVCSVLSVQGDDDPVLVVVLVVPWDFDPPVVAFFQQDARHWTWTKDADPVRWIWIKIAALQFWMWTQTPPPGITIIGDRVSPGDRSCPPVGHRRGD